Protein AF-A0A6A6PA05-F1 (afdb_monomer_lite)

pLDDT: mean 87.03, std 9.55, range [49.09, 96.81]

Foldseek 3Di:
DVVVVVVVVVVVVVVVVVVCVVPDDPLQDFKAAAPPDDPVLCVVCVVVSSVLSVVCCVPDDVDLVCQVVDDDPVVVVSQVVLVVVRMHGHDLCPRDPND

Radius of gyration: 18.95 Å; chains: 1; bounding box: 46×30×51 Å

Secondary structure (DSSP, 8-state):
-HHHHHHHHHHHHHHHHHHHHHT--TT-SSEEEPTT--HHHHHHTHHHHHHHHHHHHHHS-SSGGGTT---SHHHHHHHHHHHHTTEEES-GGGSTT--

Structure (mmCIF, N/CA/C/O backbone):
data_AF-A0A6A6PA05-F1
#
_entry.id   AF-A0A6A6PA05-F1
#
loop_
_atom_site.group_PDB
_atom_site.id
_atom_site.type_symbol
_atom_site.label_atom_id
_atom_site.label_alt_id
_atom_site.label_comp_id
_atom_site.label_asym_id
_atom_site.label_entity_id
_atom_site.label_seq_id
_atom_site.pdbx_PDB_ins_code
_atom_site.Cartn_x
_atom_site.Cartn_y
_atom_site.Cartn_z
_atom_site.occupancy
_atom_site.B_iso_or_equiv
_atom_site.auth_seq_id
_atom_site.auth_comp_id
_atom_site.auth_asym_id
_atom_site.auth_atom_id
_atom_site.pdbx_PDB_model_num
ATOM 1 N N . MET A 1 1 ? 31.144 11.493 -35.025 1.00 62.84 1 MET A N 1
ATOM 2 C CA . MET A 1 1 ? 31.131 10.676 -33.788 1.00 62.84 1 MET A CA 1
ATOM 3 C C . MET A 1 1 ? 30.129 11.174 -32.735 1.00 62.84 1 MET A C 1
ATOM 5 O O . MET A 1 1 ? 29.565 10.335 -32.050 1.00 62.84 1 MET A O 1
ATOM 9 N N . CYS A 1 2 ? 29.797 12.472 -32.650 1.00 82.81 2 CYS A N 1
ATOM 10 C CA . CYS A 1 2 ? 28.819 12.982 -31.666 1.00 82.81 2 CYS A CA 1
ATOM 11 C C . CYS A 1 2 ? 27.362 12.517 -31.862 1.00 82.81 2 CYS A C 1
ATOM 13 O O . CYS A 1 2 ? 26.668 12.306 -30.877 1.00 82.81 2 CYS A O 1
ATOM 15 N N . PHE A 1 3 ? 26.892 12.316 -33.101 1.00 89.94 3 PHE A N 1
ATOM 16 C CA . PHE A 1 3 ? 25.505 11.886 -33.353 1.00 89.94 3 PHE A CA 1
ATOM 17 C C . PHE A 1 3 ? 25.183 10.523 -32.719 1.00 89.94 3 PHE A C 1
ATOM 19 O O . PHE A 1 3 ? 24.180 10.385 -32.030 1.00 89.94 3 PHE A O 1
ATOM 26 N N . GLY A 1 4 ? 26.072 9.536 -32.879 1.00 93.69 4 GLY A N 1
ATOM 27 C CA . GLY A 1 4 ? 25.894 8.213 -32.271 1.00 93.69 4 GLY A CA 1
ATOM 28 C C . GLY A 1 4 ? 25.875 8.264 -30.742 1.00 93.69 4 GLY A C 1
ATOM 29 O O . GLY A 1 4 ? 25.059 7.589 -30.124 1.00 93.69 4 GLY A O 1
ATOM 30 N N . ALA A 1 5 ? 26.708 9.116 -30.136 1.00 91.75 5 ALA A N 1
ATOM 31 C CA . ALA A 1 5 ? 26.727 9.313 -28.687 1.00 91.75 5 ALA A CA 1
ATOM 32 C C . ALA A 1 5 ? 25.422 9.944 -28.168 1.00 91.75 5 ALA A C 1
ATOM 34 O O . ALA A 1 5 ? 24.872 9.481 -27.172 1.00 91.75 5 ALA A O 1
ATOM 35 N N . ILE A 1 6 ? 24.891 10.950 -28.872 1.00 95.56 6 ILE A N 1
ATOM 36 C CA . ILE A 1 6 ? 23.613 11.592 -28.525 1.00 95.56 6 ILE A CA 1
ATOM 37 C C . ILE A 1 6 ? 22.456 10.591 -28.639 1.00 95.56 6 ILE A C 1
ATOM 39 O O . ILE A 1 6 ? 21.650 10.482 -27.718 1.00 95.56 6 ILE A O 1
ATOM 43 N N . MET A 1 7 ? 22.394 9.818 -29.728 1.00 96.38 7 MET A N 1
ATOM 44 C CA . MET A 1 7 ? 21.339 8.815 -29.927 1.00 96.38 7 MET A CA 1
ATOM 45 C C . MET A 1 7 ? 21.404 7.697 -28.882 1.00 96.38 7 MET A C 1
ATOM 47 O O . MET A 1 7 ? 20.366 7.273 -28.377 1.00 96.38 7 MET A O 1
ATOM 51 N N . ALA A 1 8 ? 22.608 7.248 -28.518 1.00 93.88 8 ALA A N 1
ATOM 52 C CA . ALA A 1 8 ? 22.795 6.249 -27.471 1.00 93.88 8 ALA A CA 1
ATOM 53 C C . ALA A 1 8 ? 22.328 6.762 -26.100 1.00 93.88 8 ALA A C 1
ATOM 55 O O . ALA A 1 8 ? 21.619 6.048 -25.393 1.00 93.88 8 ALA A O 1
ATOM 56 N N . TRP A 1 9 ? 22.671 8.004 -25.742 1.00 95.31 9 TRP A N 1
ATOM 57 C CA . TRP A 1 9 ? 22.233 8.614 -24.486 1.00 95.31 9 TRP A CA 1
ATOM 58 C C . TRP A 1 9 ? 20.709 8.777 -24.431 1.00 95.31 9 TRP A C 1
ATOM 60 O O . TRP A 1 9 ? 20.081 8.327 -23.474 1.00 95.31 9 TRP A O 1
ATOM 70 N N . LEU A 1 10 ? 20.101 9.324 -25.490 1.00 96.81 10 LEU A N 1
ATOM 71 C CA . LEU A 1 10 ? 18.645 9.462 -25.590 1.00 96.81 10 LEU A CA 1
ATOM 72 C C . LEU A 1 10 ? 17.936 8.106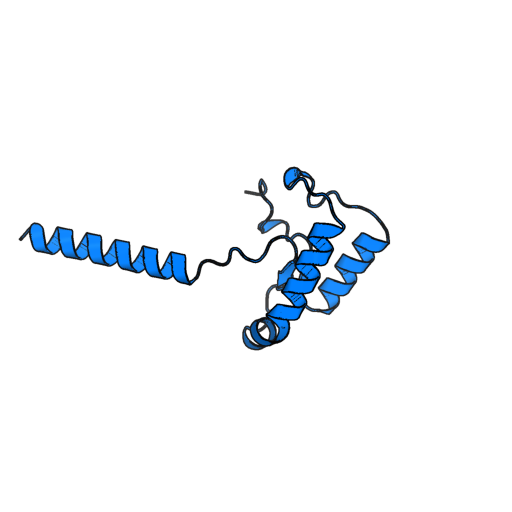 -25.495 1.00 96.81 10 LEU A C 1
ATOM 74 O O . LEU A 1 10 ? 16.969 7.973 -24.748 1.00 96.81 10 LEU A O 1
ATOM 78 N N . GLY A 1 11 ? 18.429 7.090 -26.209 1.00 95.81 11 GLY A N 1
ATOM 79 C CA . GLY A 1 11 ? 17.870 5.739 -26.169 1.00 95.81 11 GLY A CA 1
ATOM 80 C C . GLY A 1 11 ? 17.968 5.100 -24.782 1.00 95.81 11 GLY A C 1
ATOM 81 O O . GLY A 1 11 ? 16.995 4.515 -24.299 1.00 95.81 11 GLY A O 1
ATOM 82 N N . ALA A 1 12 ? 19.109 5.254 -24.107 1.00 94.00 12 ALA A N 1
ATOM 83 C CA . ALA A 1 12 ? 19.305 4.745 -22.753 1.00 94.00 12 ALA A CA 1
ATOM 84 C C . ALA A 1 12 ? 18.355 5.420 -21.749 1.00 94.00 12 ALA A C 1
ATOM 86 O O . ALA A 1 12 ? 17.639 4.732 -21.020 1.00 94.00 12 ALA A O 1
ATOM 87 N N . SER A 1 13 ? 18.286 6.755 -21.750 1.00 95.06 13 SER A N 1
ATOM 88 C CA . SER A 1 13 ? 17.389 7.512 -20.869 1.00 95.06 13 SER A CA 1
ATOM 89 C C . SER A 1 13 ? 15.912 7.216 -21.144 1.00 95.06 13 SER A C 1
ATOM 91 O O . SER A 1 13 ? 15.141 7.044 -20.200 1.00 95.06 13 SER A O 1
ATOM 93 N N . ALA A 1 14 ? 15.514 7.089 -22.413 1.00 95.00 14 ALA A N 1
ATOM 94 C CA . ALA A 1 14 ? 14.143 6.738 -22.783 1.00 95.00 14 ALA A CA 1
ATOM 95 C C . ALA A 1 14 ? 13.760 5.329 -22.306 1.00 95.00 14 ALA A C 1
ATOM 97 O O . ALA A 1 14 ? 12.667 5.136 -21.775 1.00 95.00 14 ALA A O 1
ATOM 98 N N . THR A 1 15 ? 14.666 4.355 -22.434 1.00 95.19 15 THR A N 1
ATOM 99 C CA . THR A 1 15 ? 14.428 2.977 -21.972 1.00 95.19 15 THR A CA 1
ATOM 100 C C . THR A 1 15 ? 14.255 2.928 -20.455 1.00 95.19 15 THR A C 1
ATOM 102 O O . THR A 1 15 ? 13.328 2.285 -19.964 1.00 95.19 15 THR A O 1
ATOM 105 N N . LEU A 1 16 ? 15.091 3.657 -19.707 1.00 95.06 16 LEU A N 1
ATOM 106 C CA . LEU A 1 16 ? 14.941 3.788 -18.255 1.00 95.06 16 LEU A CA 1
ATOM 107 C C . LEU A 1 16 ? 13.597 4.422 -17.875 1.00 95.06 16 LEU A C 1
ATOM 109 O O . LEU A 1 16 ? 12.919 3.920 -16.980 1.00 95.06 16 LEU A O 1
ATOM 113 N N . GLY A 1 17 ? 13.181 5.478 -18.580 1.00 93.12 17 GLY A N 1
ATOM 114 C CA . GLY A 1 17 ? 11.872 6.102 -18.378 1.00 93.12 17 GLY A CA 1
ATOM 115 C C . GLY A 1 17 ? 10.709 5.143 -18.645 1.00 93.12 17 GLY A C 1
ATOM 116 O O . GLY A 1 17 ? 9.741 5.119 -17.888 1.00 93.12 17 GLY A O 1
ATOM 117 N N . LEU A 1 18 ? 10.821 4.305 -19.678 1.00 94.56 18 LEU A N 1
ATOM 118 C CA . LEU A 1 18 ? 9.801 3.317 -20.026 1.00 94.56 18 LEU A CA 1
ATOM 119 C C . LEU A 1 18 ? 9.687 2.220 -18.964 1.00 94.56 18 LEU A C 1
ATOM 121 O O . LEU A 1 18 ? 8.576 1.875 -18.568 1.00 94.56 18 LEU A O 1
ATOM 125 N N . VAL A 1 19 ? 10.817 1.719 -18.456 1.00 94.12 19 VAL A N 1
ATOM 126 C CA . VAL A 1 19 ? 10.830 0.770 -17.332 1.00 94.12 19 VAL A CA 1
ATOM 127 C C . VAL A 1 19 ? 10.198 1.404 -16.097 1.00 94.12 19 VAL A C 1
ATOM 129 O O . VAL A 1 19 ? 9.302 0.803 -15.513 1.00 94.12 19 VAL A O 1
ATOM 132 N N . ALA A 1 20 ? 10.594 2.630 -15.743 1.00 90.12 20 ALA A N 1
ATOM 133 C CA . ALA A 1 20 ? 10.044 3.338 -14.590 1.00 90.12 20 ALA A CA 1
ATOM 134 C C . ALA A 1 20 ? 8.520 3.511 -14.690 1.00 90.12 20 ALA A C 1
ATOM 136 O O . ALA A 1 20 ? 7.813 3.265 -13.713 1.00 90.12 20 ALA A O 1
ATOM 137 N N . LEU A 1 21 ? 8.012 3.874 -15.873 1.00 86.81 21 LEU A N 1
ATOM 138 C CA . LEU A 1 21 ? 6.579 3.994 -16.132 1.00 86.81 21 LEU A CA 1
ATOM 139 C C . LEU A 1 21 ? 5.868 2.637 -16.031 1.00 86.81 21 LEU A C 1
ATOM 141 O O . LEU A 1 21 ? 4.815 2.546 -15.407 1.00 86.81 21 LEU A O 1
ATOM 145 N N . ALA A 1 22 ? 6.448 1.585 -16.611 1.00 83.06 22 ALA A N 1
ATOM 146 C CA . ALA A 1 22 ? 5.866 0.246 -16.612 1.00 83.06 22 ALA A CA 1
ATOM 147 C C . ALA A 1 22 ? 5.831 -0.393 -15.213 1.00 83.06 22 ALA A C 1
ATOM 149 O O . ALA A 1 22 ? 4.924 -1.166 -14.914 1.00 83.06 22 ALA A O 1
ATOM 150 N N . THR A 1 23 ? 6.792 -0.069 -14.343 1.00 81.56 23 THR A N 1
ATOM 151 C CA . THR A 1 23 ? 6.842 -0.557 -12.953 1.00 81.56 23 THR A CA 1
ATOM 152 C C . THR A 1 23 ? 6.172 0.381 -11.953 1.00 81.56 23 THR A C 1
ATOM 154 O O . THR A 1 23 ? 6.216 0.128 -10.746 1.00 81.56 23 THR A O 1
ATOM 157 N N . ARG A 1 24 ? 5.587 1.488 -12.422 1.00 78.69 24 ARG A N 1
ATOM 158 C CA . ARG A 1 24 ? 4.976 2.486 -11.551 1.00 78.69 24 ARG A CA 1
ATOM 159 C C . ARG A 1 24 ? 3.788 1.878 -10.807 1.00 78.69 24 ARG A C 1
ATOM 161 O O . ARG A 1 24 ? 2.914 1.248 -11.396 1.00 78.69 24 ARG A O 1
ATOM 168 N N . ASN A 1 25 ? 3.765 2.081 -9.495 1.00 74.94 25 ASN A N 1
ATOM 169 C CA . ASN A 1 25 ? 2.867 1.381 -8.589 1.00 74.94 25 ASN A CA 1
ATOM 170 C C . ASN A 1 25 ? 1.873 2.335 -7.899 1.00 74.94 25 ASN A C 1
ATOM 172 O O . ASN A 1 25 ? 1.822 2.411 -6.675 1.00 74.94 25 ASN A O 1
ATOM 176 N N . ASP A 1 26 ? 1.097 3.090 -8.684 1.00 70.12 26 ASP A N 1
ATOM 177 C CA . ASP A 1 26 ? 0.236 4.179 -8.175 1.00 70.12 26 ASP A CA 1
ATOM 178 C C . ASP A 1 26 ? -1.107 3.727 -7.581 1.00 70.12 26 ASP A C 1
ATOM 180 O O . ASP A 1 26 ? -1.912 4.550 -7.148 1.00 70.12 26 ASP A O 1
ATOM 184 N N . HIS A 1 27 ? -1.410 2.431 -7.606 1.00 78.19 27 HIS A N 1
ATOM 185 C CA . HIS A 1 27 ? -2.728 1.931 -7.209 1.00 78.19 27 HIS A CA 1
ATOM 186 C C . HIS A 1 27 ? -2.871 1.684 -5.698 1.00 78.19 27 HIS A C 1
ATOM 188 O O . HIS A 1 27 ? -3.957 1.331 -5.238 1.00 78.19 27 HIS A O 1
ATOM 194 N N . PHE A 1 28 ? -1.795 1.852 -4.930 1.00 85.25 28 PHE A N 1
ATOM 195 C CA . PHE A 1 28 ? -1.806 1.800 -3.471 1.00 85.25 28 PHE A CA 1
ATOM 196 C C . PHE A 1 28 ? -2.114 3.194 -2.921 1.00 85.25 28 PHE A C 1
ATOM 198 O O . PHE A 1 28 ? -1.294 4.096 -3.077 1.00 85.25 28 PHE A O 1
ATOM 205 N N . ARG A 1 29 ? -3.284 3.388 -2.296 1.00 86.88 29 ARG A N 1
ATOM 206 C CA . ARG A 1 29 ? -3.661 4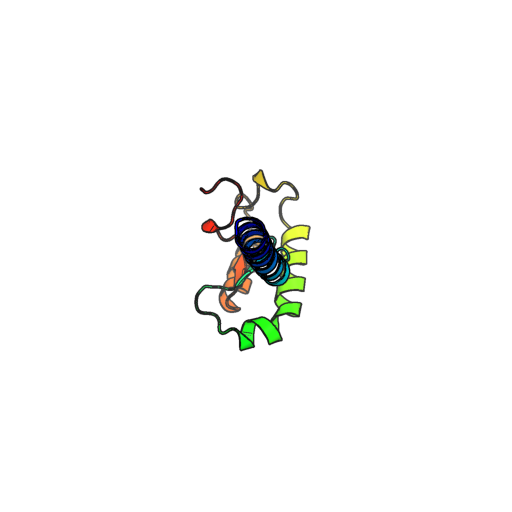.694 -1.726 1.00 86.88 29 ARG A CA 1
ATOM 207 C C . ARG A 1 29 ? -3.443 4.739 -0.219 1.00 86.88 29 ARG A C 1
ATOM 209 O O . ARG A 1 29 ? -2.702 5.594 0.245 1.00 86.88 29 ARG A O 1
ATOM 216 N N . ARG A 1 30 ? -4.063 3.819 0.522 1.00 87.56 30 ARG A N 1
ATOM 217 C CA . ARG A 1 30 ? -4.009 3.745 1.994 1.00 87.56 30 ARG A CA 1
ATOM 218 C C . ARG A 1 30 ? -3.533 2.387 2.492 1.00 87.56 30 ARG A C 1
ATOM 220 O O . ARG A 1 30 ? -2.728 2.306 3.415 1.00 87.56 30 ARG A O 1
ATOM 227 N N . VAL A 1 31 ? -3.999 1.307 1.867 1.00 91.00 31 VAL A N 1
ATOM 228 C CA . VAL A 1 31 ? -3.681 -0.068 2.268 1.00 91.00 31 VAL A CA 1
ATOM 229 C C . VAL A 1 31 ? -2.516 -0.592 1.446 1.00 91.00 31 VAL A C 1
ATOM 231 O O . VAL A 1 31 ? -2.636 -0.779 0.236 1.00 91.00 31 VAL A O 1
ATOM 234 N N . THR A 1 32 ? -1.405 -0.893 2.115 1.00 91.31 32 THR A N 1
ATOM 235 C CA . THR A 1 32 ? -0.175 -1.429 1.512 1.00 91.31 32 THR A CA 1
ATOM 236 C C . THR A 1 32 ? 0.153 -2.819 2.041 1.00 91.31 32 THR A C 1
ATOM 238 O O . THR A 1 32 ? -0.395 -3.267 3.043 1.00 91.31 32 THR A O 1
ATOM 241 N N . TRP A 1 33 ? 1.037 -3.545 1.358 1.00 91.88 33 TRP A N 1
ATOM 242 C CA . TRP A 1 33 ? 1.522 -4.834 1.852 1.00 91.88 33 TRP A CA 1
ATOM 243 C C . TRP A 1 33 ? 2.538 -4.632 2.978 1.00 91.88 33 TRP A C 1
ATOM 245 O O . TRP A 1 33 ? 3.446 -3.806 2.859 1.00 91.88 33 TRP A O 1
ATOM 255 N N . ALA A 1 34 ? 2.440 -5.438 4.035 1.00 92.25 34 ALA A N 1
ATOM 256 C CA . ALA A 1 34 ? 3.455 -5.479 5.079 1.00 92.25 34 ALA A CA 1
ATOM 257 C C . ALA A 1 34 ? 4.813 -5.898 4.492 1.00 92.25 34 ALA A C 1
ATOM 259 O O . ALA A 1 34 ? 4.888 -6.701 3.545 1.00 92.25 34 ALA A O 1
ATOM 260 N N . GLN A 1 35 ? 5.899 -5.368 5.061 1.00 88.44 35 GLN A N 1
ATOM 261 C CA . GLN A 1 35 ? 7.246 -5.782 4.676 1.00 88.44 35 GLN A CA 1
ATOM 262 C C . GLN A 1 35 ? 7.415 -7.299 4.867 1.00 88.44 35 GLN A C 1
ATOM 264 O O . GLN A 1 35 ? 6.860 -7.893 5.786 1.00 88.44 35 GLN A O 1
ATOM 269 N N . GLY A 1 36 ? 8.143 -7.942 3.951 1.00 89.94 36 GLY A N 1
ATOM 270 C CA . GLY A 1 36 ? 8.344 -9.396 3.964 1.00 89.94 36 GLY A CA 1
ATOM 271 C C . GLY A 1 36 ? 7.225 -10.231 3.325 1.00 89.94 36 GLY A C 1
ATOM 272 O O . GLY A 1 36 ? 7.418 -11.428 3.130 1.00 89.94 36 GLY A O 1
ATOM 273 N N . THR A 1 37 ? 6.090 -9.642 2.920 1.00 91.06 37 THR A N 1
ATOM 274 C CA . THR A 1 37 ? 5.021 -10.403 2.239 1.00 91.06 37 THR A CA 1
ATOM 275 C C . THR A 1 37 ? 5.513 -10.947 0.883 1.00 91.06 37 THR A C 1
ATOM 277 O O . THR A 1 37 ? 5.939 -10.131 0.057 1.00 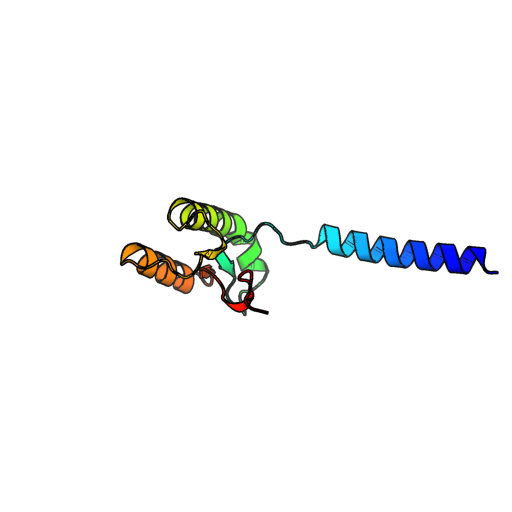91.06 37 THR A O 1
ATOM 280 N N . PRO A 1 38 ? 5.441 -12.265 0.599 1.00 93.25 38 PRO A N 1
ATOM 281 C CA . PRO A 1 38 ? 5.907 -12.850 -0.663 1.00 93.25 38 PRO A CA 1
ATOM 282 C C . PRO A 1 38 ? 5.156 -12.325 -1.895 1.00 93.25 38 PRO A C 1
ATOM 284 O O . PRO A 1 38 ? 3.938 -12.162 -1.858 1.00 93.25 38 PRO A O 1
ATOM 287 N N . LEU A 1 39 ? 5.850 -12.143 -3.027 1.00 90.19 39 LEU A N 1
ATOM 288 C CA . LEU A 1 39 ? 5.252 -11.615 -4.269 1.00 90.19 39 LEU A CA 1
ATOM 289 C C . LEU A 1 39 ? 4.060 -12.440 -4.773 1.00 90.19 39 LEU A C 1
ATOM 291 O O . LEU A 1 39 ? 3.063 -11.875 -5.213 1.00 90.19 39 LEU A O 1
ATOM 295 N N . ARG A 1 40 ? 4.135 -13.772 -4.664 1.00 92.25 40 ARG A N 1
ATOM 296 C CA . ARG A 1 40 ? 3.039 -14.666 -5.063 1.00 92.25 40 ARG A CA 1
ATOM 297 C C . ARG A 1 40 ? 1.764 -14.395 -4.264 1.00 92.25 40 ARG A C 1
ATOM 299 O O . ARG A 1 40 ? 0.683 -14.377 -4.841 1.00 92.25 40 ARG A O 1
ATOM 306 N N . GLU A 1 41 ? 1.883 -14.200 -2.951 1.00 92.25 41 GLU A N 1
ATOM 307 C CA . GLU A 1 41 ? 0.727 -13.894 -2.101 1.00 92.25 41 GLU A CA 1
ATOM 308 C C . GLU A 1 41 ? 0.125 -12.541 -2.468 1.00 92.25 41 GLU A C 1
ATOM 310 O O . GLU A 1 41 ? -1.094 -12.449 -2.598 1.00 92.25 41 GLU A O 1
ATOM 315 N N . ARG A 1 42 ? 0.973 -11.529 -2.706 1.00 91.81 42 ARG A N 1
ATOM 316 C CA . ARG A 1 42 ? 0.522 -10.202 -3.145 1.00 91.81 42 ARG A CA 1
ATOM 317 C C . ARG A 1 42 ? -0.281 -10.297 -4.431 1.00 91.81 42 ARG A C 1
ATOM 319 O O . ARG A 1 42 ? -1.379 -9.775 -4.488 1.00 91.81 42 ARG A O 1
ATOM 326 N N . TRP A 1 43 ? 0.228 -11.023 -5.425 1.00 89.94 43 TRP A N 1
A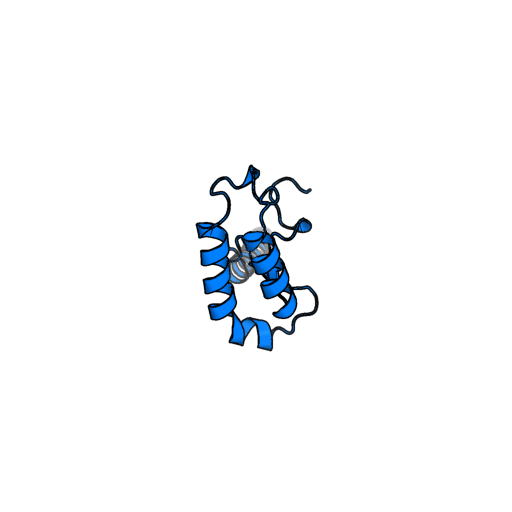TOM 327 C CA . TRP A 1 43 ? -0.423 -11.138 -6.729 1.00 89.94 43 TRP A CA 1
ATOM 328 C C . TRP A 1 43 ? -1.790 -11.828 -6.653 1.00 89.94 43 TRP A C 1
ATOM 330 O O . TRP A 1 43 ? -2.770 -11.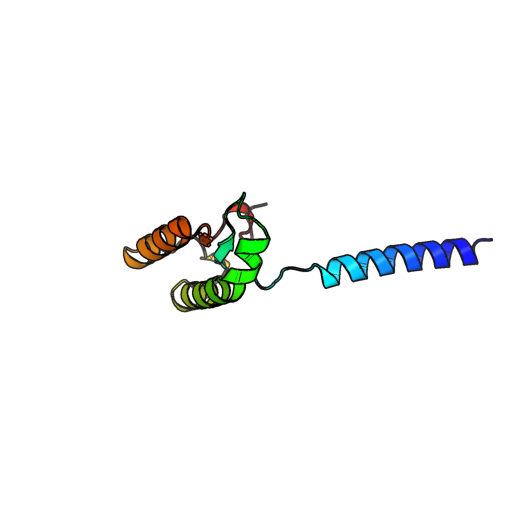330 -7.197 1.00 89.94 43 TRP A O 1
ATOM 340 N N . VAL A 1 44 ? -1.879 -12.947 -5.926 1.00 94.88 44 VAL A N 1
ATOM 341 C CA . VAL A 1 44 ? -3.135 -13.701 -5.765 1.00 94.88 44 VAL A CA 1
ATOM 342 C C . VAL A 1 44 ? -4.177 -12.901 -4.975 1.00 94.88 44 VAL A C 1
ATOM 344 O O . VAL A 1 44 ? -5.368 -12.977 -5.271 1.00 94.88 44 VAL A O 1
ATOM 347 N N . ARG A 1 45 ? -3.742 -12.133 -3.971 1.00 94.31 45 ARG A N 1
ATOM 348 C CA . ARG A 1 45 ? -4.616 -11.386 -3.050 1.00 94.31 45 ARG A CA 1
ATOM 349 C C . ARG A 1 45 ? -4.732 -9.899 -3.392 1.00 94.31 45 ARG A C 1
ATOM 351 O O . ARG A 1 45 ? -5.306 -9.124 -2.631 1.00 94.31 45 ARG A O 1
ATOM 358 N N . GLU A 1 46 ? -4.234 -9.494 -4.551 1.00 92.44 46 GLU A N 1
ATOM 359 C CA . GLU A 1 46 ? -4.282 -8.112 -5.016 1.00 92.44 46 GLU A CA 1
ATOM 360 C C . GLU A 1 46 ? -5.719 -7.563 -5.133 1.00 92.44 46 GLU A C 1
ATOM 362 O O . GLU A 1 46 ? -5.964 -6.448 -4.668 1.00 92.44 46 GLU A O 1
ATOM 367 N N . PRO A 1 47 ? -6.717 -8.327 -5.636 1.00 92.81 47 PRO A N 1
ATOM 368 C CA . PRO A 1 47 ? -8.103 -7.854 -5.694 1.00 92.81 47 PRO A CA 1
ATOM 369 C C . PRO A 1 47 ? -8.719 -7.626 -4.309 1.00 92.81 47 PRO A C 1
ATOM 371 O O . PRO A 1 47 ? -9.506 -6.699 -4.118 1.00 92.81 47 PRO A O 1
ATOM 374 N N . GLU A 1 48 ? -8.348 -8.465 -3.339 1.00 93.50 48 GLU A N 1
ATOM 375 C CA . GLU A 1 48 ? -8.779 -8.351 -1.945 1.00 93.50 48 GLU A CA 1
ATOM 376 C C . GLU A 1 48 ? -8.240 -7.052 -1.342 1.00 93.50 48 GLU A C 1
ATOM 378 O O . GLU A 1 48 ? -9.013 -6.228 -0.853 1.00 93.50 48 GLU A O 1
ATOM 383 N N . ARG A 1 49 ? -6.929 -6.816 -1.466 1.00 93.94 49 ARG A N 1
ATOM 384 C CA . ARG A 1 49 ? -6.304 -5.568 -1.025 1.00 93.94 49 ARG A CA 1
ATOM 385 C C . ARG A 1 49 ? -6.926 -4.347 -1.715 1.00 93.94 49 ARG A C 1
ATOM 387 O O . ARG A 1 49 ? -7.213 -3.360 -1.045 1.00 93.94 49 ARG A O 1
ATOM 394 N N . ALA A 1 50 ? -7.207 -4.412 -3.018 1.00 92.75 50 ALA A N 1
ATOM 395 C CA . ALA A 1 50 ? -7.854 -3.325 -3.759 1.00 92.75 50 ALA A CA 1
ATOM 396 C C . ALA A 1 50 ? -9.275 -3.012 -3.266 1.00 92.75 50 ALA A C 1
ATOM 398 O O . ALA A 1 50 ? -9.711 -1.860 -3.278 1.00 92.75 50 ALA A O 1
ATOM 399 N N . ALA A 1 51 ? -10.036 -4.028 -2.856 1.00 93.12 51 ALA A N 1
ATOM 400 C CA . ALA A 1 51 ? -11.349 -3.823 -2.255 1.00 93.12 51 ALA A CA 1
ATOM 401 C C . ALA A 1 51 ? -11.232 -3.128 -0.893 1.00 93.12 51 ALA A C 1
ATOM 403 O O . ALA A 1 51 ? -11.965 -2.180 -0.626 1.00 93.12 51 ALA A O 1
ATOM 404 N N . LEU A 1 52 ? -10.271 -3.549 -0.076 1.00 93.12 52 LEU A N 1
ATOM 405 C CA . LEU A 1 52 ? -10.046 -2.998 1.258 1.00 93.12 52 LEU A CA 1
ATOM 406 C C . LEU A 1 52 ? -9.515 -1.570 1.229 1.00 93.12 52 LEU A C 1
ATOM 408 O O . LEU A 1 52 ? -9.950 -0.740 2.018 1.00 93.12 52 LEU A O 1
ATOM 412 N N . ASP A 1 53 ? -8.655 -1.259 0.265 1.00 92.75 53 ASP A N 1
ATOM 413 C CA . ASP A 1 53 ? -8.195 0.103 0.010 1.00 92.75 53 ASP A CA 1
ATOM 414 C C . ASP A 1 53 ? -9.367 1.037 -0.325 1.00 92.75 53 ASP A C 1
ATOM 416 O O . ASP A 1 53 ? -9.461 2.143 0.200 1.00 92.75 53 ASP A O 1
ATOM 420 N N . ARG A 1 54 ? -10.339 0.563 -1.120 1.00 91.69 54 ARG A N 1
ATOM 421 C CA . ARG A 1 54 ? -11.566 1.325 -1.401 1.00 91.69 54 ARG A CA 1
ATOM 422 C C . ARG A 1 54 ? -12.425 1.536 -0.156 1.00 91.69 54 ARG A C 1
ATOM 424 O O . ARG A 1 54 ? -12.973 2.623 -0.005 1.00 91.69 54 ARG A O 1
ATOM 431 N N . VAL A 1 55 ? -12.535 0.536 0.720 1.00 92.12 55 VAL A N 1
ATOM 432 C CA . VAL A 1 55 ? -13.256 0.664 1.999 1.00 92.12 55 VAL A CA 1
ATOM 433 C C . VAL A 1 55 ? -12.568 1.687 2.901 1.00 92.12 55 VAL A C 1
ATOM 435 O O . VAL A 1 55 ? -13.230 2.604 3.379 1.00 92.12 55 VAL A O 1
ATOM 438 N N . ALA A 1 56 ? -11.246 1.602 3.059 1.00 90.75 56 ALA A N 1
ATOM 439 C CA . ALA A 1 56 ? -10.465 2.561 3.836 1.00 90.75 56 ALA A CA 1
ATOM 440 C C . ALA A 1 56 ? -10.605 3.994 3.291 1.00 90.75 56 ALA A C 1
ATOM 442 O O . ALA A 1 56 ? -10.809 4.933 4.057 1.00 90.75 56 ALA A O 1
ATOM 443 N N . CYS A 1 57 ? -10.571 4.177 1.966 1.00 89.44 57 CYS A N 1
ATOM 444 C CA . CYS A 1 57 ? -10.805 5.482 1.340 1.00 89.44 57 CYS A CA 1
ATOM 445 C C . CYS A 1 57 ? -12.243 6.000 1.498 1.00 89.44 57 CYS A C 1
ATOM 447 O O . CYS A 1 57 ? -12.445 7.210 1.483 1.00 89.44 57 CYS A O 1
ATOM 449 N N . ALA A 1 58 ? -13.242 5.117 1.566 1.00 90.25 58 ALA A N 1
ATOM 450 C CA . ALA A 1 58 ? -14.642 5.512 1.706 1.00 90.25 58 ALA A CA 1
ATOM 451 C C . ALA A 1 58 ? -15.013 5.851 3.155 1.00 90.25 58 ALA A C 1
ATOM 453 O O . ALA A 1 58 ? -15.871 6.704 3.373 1.00 90.25 58 ALA A O 1
ATOM 454 N N . TRP A 1 59 ? -14.388 5.171 4.116 1.00 89.81 59 TRP A N 1
ATOM 455 C CA . TRP A 1 59 ? -14.657 5.335 5.540 1.00 89.81 59 TRP A CA 1
ATOM 456 C C . TRP A 1 59 ? -13.834 6.471 6.154 1.00 89.81 59 TRP A C 1
ATOM 458 O O . TRP A 1 59 ? -14.390 7.304 6.865 1.00 89.81 59 TRP A O 1
ATOM 468 N N . GLY A 1 60 ? -12.526 6.520 5.888 1.00 86.81 60 GLY A N 1
ATOM 469 C CA . GLY A 1 60 ? -11.649 7.537 6.465 1.00 86.81 60 GLY A CA 1
ATOM 470 C C . GLY A 1 60 ? -11.819 8.920 5.830 1.00 86.81 60 GLY A C 1
ATOM 471 O O . GLY A 1 60 ? -12.688 9.146 4.982 1.00 86.81 60 GLY A O 1
ATOM 472 N N . PHE A 1 61 ? -10.970 9.868 6.225 1.00 84.88 61 PHE A N 1
ATOM 473 C CA . PHE A 1 61 ? -11.027 11.227 5.700 1.00 84.88 61 PHE A CA 1
ATOM 474 C C . PHE A 1 61 ? -10.768 11.258 4.190 1.00 84.88 61 PHE A C 1
ATOM 476 O O . PHE A 1 61 ? -9.952 10.509 3.642 1.00 84.88 61 PHE A O 1
ATOM 483 N N . ARG A 1 62 ? -11.471 12.154 3.490 1.00 81.94 62 ARG A N 1
ATOM 484 C CA . ARG A 1 62 ? -11.248 12.375 2.052 1.00 81.94 62 ARG A CA 1
ATOM 485 C C . ARG A 1 62 ? -10.002 13.218 1.815 1.00 81.94 62 ARG A C 1
ATOM 487 O O . ARG A 1 62 ? -9.362 13.100 0.771 1.00 81.94 62 ARG A O 1
ATOM 494 N N . GLU A 1 63 ? -9.684 14.074 2.774 1.00 83.88 63 GLU A N 1
ATOM 495 C CA . GLU A 1 63 ? -8.547 14.973 2.763 1.00 83.88 63 GLU A CA 1
ATOM 496 C C . GLU A 1 63 ? -7.256 14.210 3.069 1.00 83.88 63 GLU A C 1
ATOM 498 O O . GLU A 1 63 ? -7.069 13.718 4.179 1.00 83.88 63 GLU A O 1
ATOM 503 N N . LYS A 1 64 ? -6.334 14.155 2.101 1.00 80.56 64 LYS A N 1
ATOM 504 C CA . LYS A 1 64 ? -5.067 13.422 2.252 1.00 80.56 64 LYS A CA 1
ATOM 505 C C . LYS A 1 64 ? -4.215 13.878 3.436 1.00 80.56 64 LYS A C 1
ATOM 507 O O . LYS A 1 64 ? -3.542 13.063 4.045 1.00 80.56 64 LYS A O 1
ATOM 512 N N . TRP A 1 65 ? -4.240 15.171 3.760 1.00 78.81 65 TRP A N 1
ATOM 513 C CA . TRP A 1 65 ? -3.454 15.738 4.862 1.00 78.81 65 TRP A CA 1
ATOM 514 C C . TRP A 1 65 ? -3.987 15.366 6.250 1.00 78.81 65 TRP A C 1
ATOM 516 O O . TRP A 1 65 ? -3.341 15.680 7.239 1.00 78.81 65 TRP A O 1
ATOM 526 N N . ARG A 1 66 ? -5.165 14.735 6.324 1.00 80.06 66 ARG A N 1
ATOM 527 C CA . ARG A 1 66 ? -5.753 14.217 7.566 1.00 80.06 66 ARG A CA 1
ATOM 528 C C . ARG A 1 66 ? -5.624 12.702 7.685 1.00 80.06 66 ARG A C 1
ATOM 530 O O . ARG A 1 66 ? -6.091 12.127 8.663 1.00 80.06 66 ARG A O 1
ATOM 537 N N . TRP A 1 67 ? -5.057 12.041 6.674 1.00 83.81 67 TRP A N 1
ATOM 538 C CA . TRP A 1 67 ? -4.823 10.603 6.734 1.00 83.81 67 TRP A CA 1
ATOM 539 C C . TRP A 1 67 ? -3.835 10.301 7.859 1.00 83.81 67 TRP A C 1
ATOM 541 O O . TRP A 1 67 ? -2.778 10.922 7.944 1.00 83.81 67 TRP A O 1
ATOM 551 N N . GLY A 1 68 ? -4.201 9.361 8.728 1.00 79.19 68 GLY A N 1
ATOM 552 C CA . GLY A 1 68 ? -3.446 9.021 9.933 1.00 79.19 68 GLY A CA 1
ATOM 553 C C . GLY A 1 68 ? -3.971 9.683 11.210 1.00 79.19 68 GLY A C 1
ATOM 554 O O . GLY A 1 68 ? -3.561 9.274 12.292 1.00 79.19 68 GLY A O 1
ATOM 555 N N . GLU A 1 69 ? -4.896 10.644 11.107 1.00 81.56 69 GLU A N 1
ATOM 556 C CA . GLU A 1 69 ? -5.608 11.234 12.255 1.00 81.56 69 GLU A CA 1
ATOM 557 C C . GLU A 1 69 ? -6.945 10.528 12.547 1.00 81.56 69 GLU A C 1
ATOM 559 O O . GLU A 1 69 ? -7.695 10.942 13.430 1.00 81.56 69 GLU A O 1
ATOM 564 N N . GLU A 1 70 ? -7.310 9.501 11.774 1.00 84.12 70 GLU A N 1
ATOM 565 C CA . GLU A 1 70 ? -8.544 8.758 12.004 1.00 84.12 70 GLU A CA 1
ATOM 566 C C . GLU A 1 70 ? -8.493 7.947 13.303 1.00 84.12 70 GLU A C 1
ATOM 568 O O . GLU A 1 70 ? -7.692 7.025 13.465 1.00 84.12 70 GLU A O 1
ATOM 573 N N . GLU A 1 71 ? -9.430 8.247 14.198 1.00 77.94 71 GLU A N 1
ATOM 574 C CA . GLU A 1 71 ? -9.631 7.540 15.458 1.00 77.94 71 GLU A CA 1
ATOM 575 C C . GLU A 1 71 ? -11.031 6.917 15.511 1.00 77.94 71 GLU A C 1
ATOM 577 O O . GLU A 1 71 ? -11.997 7.419 14.931 1.00 77.94 71 GLU A O 1
ATOM 582 N N . GLY A 1 72 ? -11.153 5.808 16.238 1.00 87.69 72 GLY A N 1
ATOM 583 C CA . GLY A 1 72 ? -12.428 5.144 16.487 1.00 87.69 72 GLY A CA 1
ATOM 584 C C . GLY A 1 72 ? -12.288 3.630 16.557 1.00 87.69 72 GLY A C 1
ATOM 585 O O . GLY A 1 72 ? -11.397 3.047 15.945 1.00 87.69 72 GLY A O 1
ATOM 586 N N . VAL A 1 73 ? -13.205 2.989 17.283 1.00 89.25 73 VAL A N 1
ATOM 587 C CA . VAL A 1 73 ? -13.201 1.529 17.497 1.00 89.25 73 VAL A CA 1
ATOM 588 C C . VAL A 1 73 ? -13.206 0.770 16.170 1.00 89.25 73 VAL A C 1
ATOM 590 O O . VAL A 1 73 ? -12.431 -0.160 15.986 1.00 89.25 73 VAL A O 1
ATOM 593 N N . GLU A 1 74 ? -14.030 1.207 15.221 1.00 88.44 74 GLU A N 1
ATOM 594 C CA . GLU A 1 74 ? -14.141 0.573 13.905 1.00 88.44 74 GLU A CA 1
ATOM 595 C C . GLU A 1 74 ? -12.888 0.771 13.041 1.00 88.44 74 GLU A C 1
ATOM 597 O O . GLU A 1 74 ? -12.491 -0.121 12.291 1.00 88.44 74 GLU A O 1
ATOM 602 N N . TRP A 1 75 ? -12.240 1.933 13.156 1.00 91.00 75 TRP A N 1
ATOM 603 C CA . TRP A 1 75 ? -11.024 2.233 12.402 1.00 91.00 75 TRP A CA 1
ATOM 604 C C . TRP A 1 75 ? -9.833 1.425 12.923 1.00 91.00 75 TRP A C 1
ATOM 606 O O . TRP A 1 75 ? -9.083 0.827 12.151 1.00 91.00 75 TRP A O 1
ATOM 616 N N . GLU A 1 76 ? -9.714 1.331 14.246 1.00 90.19 76 GLU A N 1
ATOM 617 C CA . GLU A 1 76 ? -8.743 0.468 14.914 1.00 90.19 76 GLU A CA 1
ATOM 618 C C . GLU A 1 76 ? -8.983 -1.013 14.593 1.00 90.19 76 GLU A C 1
ATOM 620 O O . GLU A 1 76 ? -8.042 -1.729 14.245 1.00 90.19 76 GLU A O 1
ATOM 625 N N . ALA A 1 77 ? -10.243 -1.460 14.583 1.00 92.06 77 ALA A N 1
ATOM 626 C CA . ALA A 1 77 ? -10.600 -2.816 14.176 1.00 92.06 77 ALA A CA 1
ATOM 627 C C . ALA A 1 77 ? -10.222 -3.101 12.712 1.00 92.06 77 ALA A C 1
ATOM 629 O O . ALA A 1 77 ? -9.682 -4.168 12.411 1.00 92.06 77 ALA A O 1
ATOM 630 N N . LEU A 1 78 ? -10.445 -2.151 11.794 1.00 92.31 78 LEU A N 1
ATOM 631 C CA . LEU A 1 78 ? -10.011 -2.269 10.398 1.00 92.31 78 LEU A CA 1
ATOM 632 C C . LEU A 1 78 ? -8.484 -2.391 10.301 1.00 92.31 78 LEU A C 1
ATOM 634 O O . LEU A 1 78 ? -7.982 -3.248 9.568 1.00 92.31 78 LEU A O 1
ATOM 638 N N . ARG A 1 79 ? -7.744 -1.565 11.048 1.00 91.75 79 ARG A N 1
ATOM 639 C CA . ARG A 1 79 ? -6.276 -1.599 11.092 1.00 91.75 79 ARG A CA 1
ATOM 640 C C . ARG A 1 79 ? -5.764 -2.946 11.593 1.00 91.75 79 ARG A C 1
ATOM 642 O O . ARG A 1 79 ? -4.889 -3.537 10.959 1.00 91.75 79 ARG A O 1
ATOM 649 N N . GLU A 1 80 ? -6.322 -3.449 12.690 1.00 93.00 80 GLU A N 1
ATOM 650 C CA . GLU A 1 80 ? -5.949 -4.745 13.260 1.00 93.00 80 GLU A CA 1
ATOM 651 C C . GLU A 1 80 ? -6.272 -5.890 12.288 1.00 93.00 80 GLU A C 1
ATOM 653 O O . GLU A 1 80 ? -5.436 -6.753 12.011 1.00 93.00 80 GLU A O 1
ATOM 658 N N . TRP A 1 81 ? -7.458 -5.858 11.680 1.00 94.06 81 TRP A N 1
ATOM 659 C CA . TRP A 1 81 ? -7.894 -6.858 10.711 1.00 94.06 81 TRP A CA 1
ATOM 660 C C . TRP A 1 81 ? -7.008 -6.895 9.455 1.00 94.06 81 TRP A C 1
ATOM 662 O O . TRP A 1 81 ? -6.678 -7.974 8.948 1.00 94.06 81 TRP A O 1
ATOM 672 N N . LEU A 1 82 ? -6.564 -5.731 8.973 1.00 93.88 82 LEU A N 1
ATOM 673 C CA . LEU A 1 82 ? -5.581 -5.622 7.894 1.00 93.88 82 LEU A CA 1
ATOM 674 C C . LEU A 1 82 ? -4.216 -6.182 8.312 1.00 93.88 82 LEU A C 1
ATOM 676 O O . LEU A 1 82 ? -3.603 -6.927 7.538 1.00 93.88 82 LEU A O 1
ATOM 680 N N . ALA A 1 83 ? -3.774 -5.905 9.541 1.00 92.19 83 ALA A N 1
ATOM 681 C CA . ALA A 1 83 ? -2.508 -6.404 10.070 1.00 92.19 83 ALA A CA 1
ATOM 682 C C . ALA A 1 83 ? -2.461 -7.943 10.097 1.00 92.19 83 ALA A C 1
ATOM 684 O O . ALA A 1 83 ? -1.495 -8.530 9.5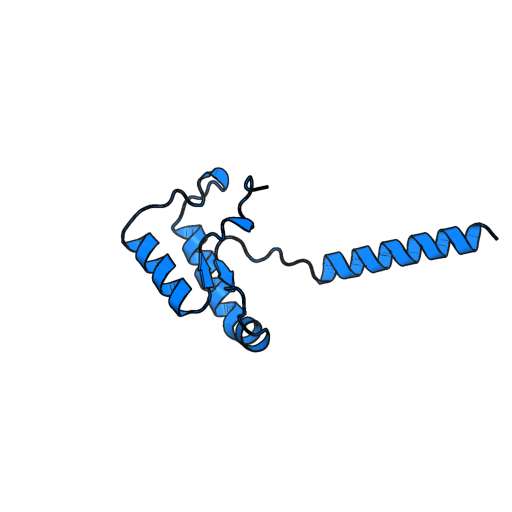97 1.00 92.19 83 ALA A O 1
ATOM 685 N N . TYR A 1 84 ? -3.533 -8.616 10.542 1.00 93.50 84 TYR A N 1
ATOM 686 C CA . TYR A 1 84 ? -3.642 -10.086 10.477 1.00 93.50 84 TYR A CA 1
ATOM 687 C C . TYR A 1 84 ? -3.483 -10.638 9.053 1.00 93.50 84 TYR A C 1
ATOM 689 O O . TYR A 1 84 ? -3.025 -11.763 8.848 1.00 93.50 84 TYR A O 1
ATOM 697 N N . ARG A 1 85 ? -3.838 -9.842 8.042 1.00 92.50 85 ARG A N 1
ATOM 698 C CA . ARG A 1 85 ? -3.794 -10.209 6.623 1.00 92.50 85 ARG A CA 1
ATOM 699 C C . ARG A 1 85 ? -2.488 -9.838 5.926 1.00 92.50 85 ARG A C 1
ATOM 701 O O . ARG A 1 85 ? -2.413 -10.021 4.707 1.00 92.50 85 ARG A O 1
ATOM 708 N N . ARG A 1 86 ? -1.466 -9.404 6.677 1.00 92.50 86 ARG A N 1
ATOM 709 C CA . ARG A 1 86 ? -0.185 -8.875 6.168 1.00 92.50 86 ARG A CA 1
ATOM 710 C C . ARG A 1 86 ? -0.363 -7.610 5.325 1.00 92.50 86 ARG A C 1
ATOM 712 O O . ARG A 1 86 ? 0.380 -7.379 4.370 1.00 92.50 86 ARG A O 1
ATOM 719 N N . MET A 1 87 ? -1.353 -6.794 5.667 1.00 94.19 87 MET A N 1
ATOM 720 C CA . MET A 1 87 ? -1.573 -5.475 5.086 1.00 94.19 87 MET A CA 1
ATOM 721 C C . MET A 1 87 ? -1.364 -4.403 6.159 1.00 94.19 87 MET A C 1
ATOM 723 O O . MET A 1 87 ? -1.544 -4.656 7.345 1.00 94.19 87 MET A O 1
ATOM 727 N N . VAL A 1 88 ? -0.964 -3.208 5.746 1.00 92.06 88 VAL A N 1
ATOM 728 C CA . VAL A 1 88 ? -0.730 -2.055 6.618 1.00 92.06 88 VAL A CA 1
ATOM 729 C C . VAL A 1 88 ? -1.625 -0.924 6.139 1.00 92.06 88 VAL A C 1
ATOM 731 O O . VAL A 1 88 ? -1.549 -0.531 4.972 1.00 92.06 88 VAL A O 1
ATOM 734 N N . LEU A 1 89 ? -2.473 -0.434 7.041 1.00 89.75 89 LEU A N 1
ATOM 735 C CA . LEU A 1 89 ? -3.264 0.776 6.851 1.00 89.75 89 LEU A CA 1
ATOM 736 C C . LEU A 1 89 ? -2.380 1.989 7.146 1.00 89.75 89 LEU A C 1
ATOM 738 O O . LEU A 1 89 ? -1.733 2.012 8.189 1.00 89.75 89 LEU A O 1
ATOM 742 N N . ASP A 1 90 ? -2.347 2.948 6.223 1.00 85.19 90 ASP A N 1
ATOM 743 C CA . ASP A 1 90 ? -1.633 4.223 6.343 1.00 85.19 90 ASP A CA 1
ATOM 744 C C . ASP A 1 90 ? -0.182 4.052 6.799 1.00 85.19 90 ASP A C 1
ATOM 746 O O . ASP A 1 90 ? 0.231 4.415 7.901 1.00 85.19 90 ASP A O 1
ATOM 750 N N . LYS A 1 91 ? 0.627 3.455 5.920 1.00 78.00 91 LYS A N 1
ATOM 751 C CA . LYS A 1 91 ? 2.052 3.295 6.186 1.00 78.00 91 LYS A CA 1
ATOM 752 C C . LYS A 1 91 ? 2.715 4.674 6.260 1.00 78.00 91 LYS A C 1
ATOM 754 O O . LYS A 1 91 ? 2.861 5.343 5.242 1.00 78.00 91 LYS A O 1
ATOM 759 N N . THR A 1 92 ? 3.164 5.044 7.454 1.00 70.69 92 THR A N 1
ATOM 760 C CA . THR A 1 92 ? 3.791 6.332 7.795 1.00 70.69 92 THR A CA 1
ATOM 761 C C . THR A 1 92 ? 4.879 6.772 6.810 1.00 70.69 92 THR A C 1
ATOM 763 O O . THR A 1 92 ? 4.844 7.896 6.328 1.00 70.69 92 THR A O 1
ATOM 766 N N . GLU A 1 93 ? 5.784 5.869 6.425 1.00 64.94 93 GLU A N 1
ATOM 767 C CA . GLU A 1 93 ? 6.866 6.129 5.451 1.00 64.94 93 GLU A CA 1
ATOM 768 C C . GLU A 1 93 ? 6.385 6.533 4.043 1.00 64.94 93 GLU A C 1
ATOM 770 O O . GLU A 1 93 ? 7.175 7.006 3.231 1.00 64.94 93 GLU A O 1
ATOM 775 N N . LEU A 1 94 ? 5.120 6.265 3.714 1.00 66.50 94 LEU A N 1
ATOM 776 C CA . LEU A 1 94 ? 4.525 6.520 2.401 1.00 66.50 94 LEU A CA 1
ATOM 777 C C . LEU A 1 94 ? 3.492 7.656 2.440 1.00 66.50 94 LEU A C 1
ATOM 779 O O . LEU A 1 94 ? 2.861 7.926 1.417 1.00 66.50 94 LEU A O 1
ATOM 783 N N . MET A 1 95 ? 3.302 8.308 3.593 1.00 70.50 95 MET A N 1
ATOM 784 C CA . MET A 1 95 ? 2.374 9.430 3.726 1.00 70.50 95 MET A CA 1
ATOM 785 C C . MET A 1 95 ? 2.992 10.739 3.220 1.00 70.50 95 MET A C 1
ATOM 787 O O . MET A 1 95 ? 4.175 11.024 3.415 1.00 70.50 95 MET A O 1
ATOM 791 N N . GLU A 1 96 ? 2.168 11.536 2.537 1.00 62.72 96 GLU A N 1
ATOM 792 C CA . GLU A 1 96 ? 2.548 12.826 1.952 1.00 62.72 96 GLU A CA 1
ATOM 793 C C . GLU A 1 96 ? 2.958 13.788 3.089 1.00 62.72 96 GLU A C 1
ATOM 795 O O . GLU A 1 96 ? 2.145 14.102 3.952 1.00 62.72 96 GLU A O 1
ATOM 800 N N . GLY A 1 97 ? 4.225 14.225 3.117 1.00 62.00 97 GLY A N 1
ATOM 801 C CA . GLY A 1 97 ? 4.766 15.109 4.166 1.00 62.00 97 GLY A CA 1
ATOM 802 C C . GLY A 1 97 ? 5.660 14.444 5.224 1.00 62.00 97 GLY A C 1
ATOM 803 O O . GLY A 1 97 ? 6.125 15.137 6.121 1.00 62.00 97 GLY A O 1
ATOM 804 N N . MET A 1 98 ? 5.935 13.137 5.118 1.00 54.72 98 MET A N 1
ATOM 805 C CA . MET A 1 98 ? 6.852 12.396 6.009 1.00 54.72 98 MET A CA 1
ATOM 806 C C . MET A 1 98 ? 8.214 12.082 5.349 1.00 54.72 98 MET A C 1
ATOM 808 O O . MET A 1 98 ? 8.712 10.958 5.440 1.00 54.72 98 MET A O 1
ATOM 812 N N . GLN A 1 99 ? 8.809 13.078 4.677 1.00 49.09 99 GLN A N 1
ATOM 813 C CA . GLN A 1 99 ? 10.207 13.089 4.211 1.00 49.09 99 GLN A CA 1
ATOM 814 C C . GLN A 1 99 ? 10.931 14.346 4.683 1.00 49.09 99 GLN A C 1
ATOM 816 O O . GLN A 1 99 ? 10.293 15.422 4.661 1.00 49.09 99 GLN A O 1
#

Organism: NCBI:txid578093

Sequence (99 aa):
MCFGAIMAWLGASATLGLVALATRNDHFRRVTWAQGTPLRERWVREPERAALDRVACAWGFREKWRWGEEEGVEWEALREWLAYRRMVLDKTELMEGMQ